Protein AF-A0A1W9MPS3-F1 (afdb_monomer)

Solvent-accessible surface area (backbone atoms only — not comparable to full-atom values): 4960 Å² total; per-residue (Å²): 127,69,76,38,47,47,72,59,44,68,76,39,42,74,56,52,62,65,44,28,68,78,63,78,52,59,41,38,37,34,50,98,92,47,73,48,77,50,65,34,70,70,60,52,49,51,53,52,50,52,53,51,52,52,52,51,52,53,49,52,55,49,53,55,49,52,55,52,50,53,53,50,50,51,50,50,52,53,53,51,49,37,70,74,67,74,110

Mean predicted aligned error: 11.02 Å

Sequence (87 aa):
MNPIGIRQAVQNLPQLIKYTPDNCEETIIVSDSGSVVMIDQHEWKKVRETLRLFVIKNLLTLYQKDIKIENTELCRILSALKRRFMI

Foldseek 3Di:
DDEDEPVVCVVCVVVCVVCQVVVQDWYWYADPVGIDIDHDPVSVVVVVVVVVVVVVVVVVVVVVVVVVVVVVVVVVVVVVVCVVVVD

Structure (mmCIF, N/CA/C/O backbone):
data_AF-A0A1W9MPS3-F1
#
_entry.id   AF-A0A1W9MPS3-F1
#
loop_
_atom_site.group_PDB
_atom_site.id
_atom_site.type_symbol
_atom_site.label_atom_id
_atom_site.label_alt_id
_atom_site.label_comp_id
_atom_site.label_asym_id
_atom_site.label_entity_id
_atom_site.label_seq_id
_atom_site.pdbx_PDB_ins_code
_atom_site.Cartn_x
_atom_site.Cartn_y
_atom_site.Cartn_z
_atom_site.occupancy
_atom_site.B_iso_or_equiv
_atom_site.auth_seq_id
_atom_site.auth_comp_id
_atom_site.auth_asym_id
_atom_site.auth_atom_id
_atom_site.pdbx_PDB_model_num
ATOM 1 N N . MET A 1 1 ? 3.843 -10.591 -4.564 1.00 61.88 1 MET A N 1
ATOM 2 C CA . MET A 1 1 ? 4.263 -9.260 -5.058 1.00 61.88 1 MET A CA 1
ATOM 3 C C . MET A 1 1 ? 5.606 -9.363 -5.780 1.00 61.88 1 MET A C 1
ATOM 5 O O . MET A 1 1 ? 6.628 -9.560 -5.134 1.00 61.88 1 MET A O 1
ATOM 9 N N . ASN A 1 2 ? 5.595 -9.281 -7.112 1.00 68.50 2 ASN A N 1
ATOM 10 C CA . ASN A 1 2 ? 6.792 -9.380 -7.955 1.00 68.50 2 ASN A CA 1
ATOM 11 C C . ASN A 1 2 ? 6.996 -8.048 -8.695 1.00 68.50 2 ASN A C 1
ATOM 13 O O . ASN A 1 2 ? 6.127 -7.681 -9.488 1.00 68.50 2 ASN A O 1
ATOM 17 N N . PRO A 1 3 ? 8.089 -7.304 -8.444 1.00 84.19 3 PRO A N 1
ATOM 18 C CA . PRO A 1 3 ? 8.342 -6.050 -9.139 1.00 84.19 3 PRO A CA 1
ATOM 19 C C . PRO A 1 3 ? 8.667 -6.304 -10.613 1.00 84.19 3 PRO A C 1
ATOM 21 O O . PRO A 1 3 ? 9.427 -7.214 -10.945 1.00 84.19 3 PRO A O 1
ATOM 24 N N . ILE A 1 4 ? 8.112 -5.475 -11.492 1.00 89.69 4 ILE A N 1
ATOM 25 C CA . ILE A 1 4 ? 8.383 -5.499 -12.930 1.00 89.69 4 ILE A CA 1
ATOM 26 C C . ILE A 1 4 ? 9.138 -4.239 -13.346 1.00 89.69 4 ILE A C 1
ATOM 28 O O . ILE A 1 4 ? 8.898 -3.148 -12.830 1.00 89.69 4 ILE A O 1
ATOM 32 N N . 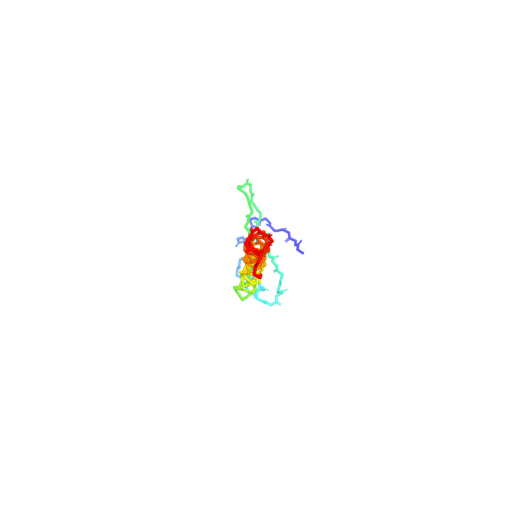GLY A 1 5 ? 10.055 -4.371 -14.302 1.00 92.06 5 GLY A N 1
ATOM 33 C CA . GLY A 1 5 ? 10.773 -3.218 -14.844 1.00 92.06 5 GLY A CA 1
ATOM 34 C C . GLY A 1 5 ? 9.882 -2.358 -15.745 1.00 92.06 5 GLY A C 1
ATOM 35 O O . GLY A 1 5 ? 9.018 -2.877 -16.452 1.00 92.06 5 GLY A O 1
ATOM 36 N N . ILE A 1 6 ? 10.139 -1.049 -15.800 1.00 90.88 6 ILE A N 1
ATOM 37 C CA . ILE A 1 6 ? 9.382 -0.083 -16.618 1.00 90.88 6 ILE A CA 1
ATOM 38 C C . ILE A 1 6 ? 9.258 -0.500 -18.093 1.00 90.88 6 ILE A C 1
ATOM 40 O O . ILE A 1 6 ? 8.197 -0.351 -18.690 1.00 90.88 6 ILE A O 1
ATOM 44 N N . ARG A 1 7 ? 10.304 -1.101 -18.681 1.00 91.44 7 ARG A N 1
ATOM 45 C CA . ARG A 1 7 ? 10.271 -1.586 -20.075 1.00 91.44 7 ARG A CA 1
ATOM 46 C C . ARG A 1 7 ? 9.256 -2.714 -20.264 1.00 91.44 7 ARG A C 1
ATOM 48 O O . ARG A 1 7 ? 8.491 -2.698 -21.224 1.00 91.44 7 ARG A O 1
ATOM 55 N N . GLN A 1 8 ? 9.222 -3.657 -19.325 1.00 90.31 8 GLN A N 1
ATOM 56 C CA . GLN A 1 8 ? 8.263 -4.758 -19.321 1.00 90.31 8 GLN A CA 1
ATOM 57 C C . GLN A 1 8 ? 6.845 -4.253 -19.029 1.00 90.31 8 GLN A C 1
ATOM 59 O O . GLN A 1 8 ? 5.886 -4.750 -19.617 1.00 90.31 8 GLN A O 1
ATOM 64 N N . ALA A 1 9 ? 6.711 -3.243 -18.165 1.00 88.94 9 ALA A N 1
ATOM 65 C CA . ALA A 1 9 ? 5.431 -2.617 -17.865 1.00 88.94 9 ALA A CA 1
ATOM 66 C C . ALA A 1 9 ? 4.837 -1.919 -19.094 1.00 88.94 9 ALA A C 1
ATOM 68 O O . ALA A 1 9 ? 3.672 -2.134 -19.400 1.00 88.94 9 ALA A O 1
ATOM 69 N N . VAL A 1 10 ? 5.637 -1.156 -19.847 1.00 91.25 10 VAL A N 1
ATOM 70 C CA . VAL A 1 10 ? 5.185 -0.481 -21.077 1.00 91.25 10 VAL A CA 1
ATOM 71 C C . VAL A 1 10 ? 4.718 -1.487 -22.131 1.00 91.25 10 VAL A C 1
ATOM 73 O O . VAL A 1 10 ? 3.682 -1.281 -22.757 1.00 91.25 10 VAL A O 1
ATOM 76 N N . GLN A 1 11 ? 5.441 -2.596 -22.301 1.00 94.31 11 GLN A N 1
ATOM 77 C CA . GLN A 1 11 ? 5.088 -3.636 -23.274 1.00 94.31 11 GLN A CA 1
ATOM 78 C C . GLN A 1 11 ? 3.789 -4.374 -22.925 1.00 94.31 11 GLN A C 1
ATOM 80 O O . GLN A 1 11 ? 3.063 -4.787 -23.824 1.00 94.31 11 GLN A O 1
ATOM 85 N N . ASN A 1 12 ? 3.484 -4.520 -21.633 1.00 90.50 12 ASN A N 1
ATOM 86 C CA . ASN A 1 12 ? 2.359 -5.327 -21.153 1.00 90.50 12 ASN A CA 1
ATOM 87 C C . ASN A 1 12 ? 1.255 -4.493 -20.485 1.00 90.50 12 ASN A C 1
ATOM 89 O O . ASN A 1 12 ? 0.351 -5.059 -19.873 1.00 90.50 12 ASN A O 1
ATOM 93 N N . LEU A 1 13 ? 1.292 -3.161 -20.601 1.00 88.50 13 LEU A N 1
ATOM 94 C CA . LEU A 1 13 ? 0.416 -2.255 -19.852 1.00 88.50 13 LEU A CA 1
ATOM 95 C C . LEU A 1 13 ? -1.082 -2.586 -19.989 1.00 88.50 13 LEU A C 1
ATOM 97 O O . LEU A 1 13 ? -1.758 -2.638 -18.962 1.00 88.50 13 LEU A O 1
ATOM 101 N N . PRO A 1 14 ? -1.625 -2.889 -21.189 1.00 90.12 14 PRO A N 1
ATOM 102 C CA . PRO A 1 14 ? -3.039 -3.242 -21.320 1.00 90.12 14 PRO A CA 1
ATOM 103 C C . PRO A 1 14 ? -3.417 -4.516 -20.554 1.00 90.12 14 PRO A C 1
ATOM 105 O O . PRO A 1 14 ? -4.494 -4.592 -19.967 1.00 90.12 14 PRO A O 1
ATOM 108 N N . GLN A 1 15 ? -2.528 -5.513 -20.535 1.00 88.75 15 GLN A N 1
ATOM 109 C CA . GLN A 1 15 ? -2.740 -6.753 -19.788 1.00 88.75 15 GLN A CA 1
ATOM 110 C C . GLN A 1 15 ? -2.644 -6.502 -18.286 1.00 88.75 15 GLN A C 1
ATOM 112 O O . GLN A 1 15 ? -3.497 -6.960 -17.535 1.00 88.75 15 GLN A O 1
ATOM 117 N N . LEU A 1 16 ? -1.651 -5.722 -17.857 1.00 87.06 16 LEU A N 1
ATOM 118 C CA . LEU A 1 16 ? -1.474 -5.340 -16.459 1.00 87.06 16 LEU A CA 1
ATOM 119 C C . LEU A 1 16 ? -2.716 -4.621 -15.919 1.00 87.06 16 LEU A C 1
ATOM 121 O O . LEU A 1 16 ? -3.223 -4.999 -14.866 1.00 87.06 16 LEU A O 1
ATOM 125 N N . ILE A 1 17 ? -3.268 -3.662 -16.667 1.00 87.00 17 ILE A N 1
ATOM 126 C CA . ILE A 1 17 ? -4.517 -2.977 -16.300 1.00 87.00 17 ILE A CA 1
ATOM 127 C C . ILE A 1 17 ? -5.677 -3.971 -16.204 1.00 87.00 17 ILE A C 1
ATOM 129 O O . ILE A 1 17 ? -6.446 -3.908 -15.252 1.00 87.00 17 ILE A O 1
ATOM 133 N N . LYS A 1 18 ? -5.797 -4.904 -17.156 1.00 87.19 18 LYS A N 1
ATOM 134 C CA . LYS A 1 18 ? -6.872 -5.904 -17.157 1.00 87.19 18 LYS A CA 1
ATOM 135 C C . LYS A 1 18 ? -6.808 -6.841 -15.947 1.00 87.19 18 LYS A C 1
ATOM 137 O O . LYS A 1 18 ? -7.850 -7.169 -15.401 1.00 87.19 18 LYS A O 1
ATOM 142 N N . TYR A 1 19 ? -5.613 -7.266 -15.539 1.00 83.12 19 TYR A N 1
ATOM 143 C CA . TYR A 1 19 ? -5.436 -8.227 -14.445 1.00 83.12 19 TYR A CA 1
ATOM 144 C C . TYR A 1 19 ? -5.419 -7.593 -13.051 1.00 83.12 19 TYR A C 1
ATOM 146 O O . TYR A 1 19 ? -5.612 -8.298 -12.065 1.00 83.12 19 TYR A O 1
ATOM 154 N N . THR A 1 20 ? -5.185 -6.282 -12.947 1.00 82.12 20 THR A N 1
ATOM 155 C CA . THR A 1 20 ? -5.084 -5.589 -11.650 1.00 82.12 20 THR A CA 1
ATOM 156 C C . THR A 1 20 ? -6.362 -5.694 -10.801 1.00 82.12 20 THR A C 1
ATOM 158 O O . THR A 1 20 ? -6.235 -5.978 -9.611 1.00 82.12 20 THR A O 1
ATOM 161 N N . PRO A 1 21 ? -7.580 -5.534 -11.359 1.00 77.69 21 PRO A N 1
ATOM 162 C CA . PRO A 1 21 ? -8.816 -5.732 -10.601 1.00 77.69 21 PRO A CA 1
ATOM 163 C C . PRO A 1 21 ? -9.038 -7.185 -10.163 1.00 77.69 21 PRO A C 1
ATOM 165 O O . PRO A 1 21 ? -9.558 -7.419 -9.077 1.00 77.69 21 PRO A O 1
ATOM 168 N N . ASP A 1 22 ? -8.637 -8.153 -10.994 1.00 75.12 22 ASP A N 1
ATOM 169 C CA . ASP A 1 22 ? -8.933 -9.576 -10.780 1.00 75.12 22 ASP A CA 1
ATOM 170 C C . ASP A 1 22 ? -7.976 -10.242 -9.784 1.00 75.12 22 ASP A C 1
ATOM 172 O O . ASP A 1 22 ? -8.366 -11.151 -9.052 1.00 75.12 22 ASP A O 1
ATOM 176 N N . ASN A 1 23 ? -6.717 -9.801 -9.746 1.00 67.88 23 ASN A N 1
ATOM 177 C CA . ASN A 1 23 ? -5.699 -10.438 -8.914 1.00 67.88 23 ASN A CA 1
ATOM 178 C C . ASN A 1 23 ? -5.673 -9.923 -7.472 1.00 67.88 23 ASN A C 1
ATOM 180 O O . ASN A 1 23 ? -4.999 -10.539 -6.651 1.00 67.88 23 ASN A O 1
ATOM 184 N N . CYS A 1 24 ? -6.344 -8.806 -7.156 1.00 58.94 24 CYS A N 1
ATOM 185 C CA . CYS A 1 24 ? -6.290 -8.133 -5.844 1.00 58.94 24 CYS A CA 1
ATOM 186 C C . CYS A 1 24 ? -4.859 -7.873 -5.309 1.00 58.94 24 CYS A C 1
ATOM 188 O O . CYS A 1 24 ? -4.689 -7.497 -4.150 1.00 58.94 24 CYS A O 1
ATOM 190 N N . GLU A 1 25 ? -3.828 -8.074 -6.135 1.00 65.94 25 GLU A N 1
ATOM 191 C CA . GLU A 1 25 ? -2.419 -7.914 -5.806 1.00 65.94 25 GLU A CA 1
ATOM 192 C C . GLU A 1 25 ? -1.884 -6.635 -6.450 1.00 65.94 25 GLU A C 1
ATOM 194 O O . GLU A 1 25 ? -2.102 -6.348 -7.628 1.00 65.94 25 GLU A O 1
ATOM 199 N N . GLU A 1 26 ? -1.136 -5.875 -5.660 1.00 77.44 26 GLU A N 1
ATOM 200 C CA . GLU A 1 26 ? -0.419 -4.690 -6.110 1.00 77.44 26 GLU A CA 1
ATOM 201 C C . GLU A 1 26 ? 0.718 -5.067 -7.075 1.00 77.44 26 GLU A C 1
ATOM 203 O O . GLU A 1 26 ? 1.518 -5.970 -6.809 1.00 77.44 26 GLU A O 1
ATOM 208 N N . THR A 1 27 ? 0.839 -4.333 -8.183 1.00 85.12 27 THR A N 1
ATOM 209 C CA . THR A 1 27 ? 1.968 -4.467 -9.116 1.00 85.12 27 THR A CA 1
ATOM 210 C C . THR A 1 27 ? 2.938 -3.310 -8.920 1.00 85.12 27 THR A C 1
ATOM 212 O O . THR A 1 27 ? 2.578 -2.153 -9.131 1.00 85.12 27 THR A O 1
ATOM 215 N N . ILE A 1 28 ? 4.189 -3.606 -8.556 1.00 86.62 28 ILE A N 1
ATOM 216 C CA . ILE A 1 28 ? 5.244 -2.589 -8.467 1.00 86.62 28 ILE A CA 1
ATOM 217 C C . ILE A 1 28 ? 5.931 -2.463 -9.824 1.00 86.62 28 ILE A C 1
ATOM 219 O O . ILE A 1 28 ? 6.513 -3.427 -10.319 1.00 86.62 28 ILE A O 1
ATOM 223 N N . ILE A 1 29 ? 5.914 -1.265 -10.395 1.00 89.25 29 ILE A N 1
ATOM 224 C CA . ILE A 1 29 ? 6.674 -0.898 -11.587 1.00 89.25 29 ILE A CA 1
ATOM 225 C C . ILE A 1 29 ? 7.919 -0.138 -11.137 1.00 89.25 29 ILE A C 1
ATOM 227 O O . ILE A 1 29 ? 7.811 0.927 -10.531 1.00 89.25 29 ILE A O 1
ATOM 231 N N . VAL A 1 30 ? 9.097 -0.674 -11.442 1.00 90.75 30 VAL A N 1
ATOM 232 C CA . VAL A 1 30 ? 10.392 -0.129 -11.016 1.00 90.75 30 VAL A CA 1
ATOM 233 C C . VAL A 1 30 ? 11.147 0.453 -12.210 1.00 90.75 30 VAL A C 1
ATOM 235 O O . VAL A 1 30 ? 11.167 -0.113 -13.306 1.00 90.75 30 VAL A O 1
ATOM 238 N N . SER A 1 31 ? 11.793 1.591 -11.987 1.00 91.38 31 SER A N 1
ATOM 239 C CA . SER A 1 31 ? 12.693 2.263 -12.921 1.00 91.38 31 SER A CA 1
ATOM 240 C C . SER A 1 31 ? 13.889 2.850 -12.172 1.00 91.38 31 SER A C 1
ATOM 242 O O . SER A 1 31 ? 13.875 2.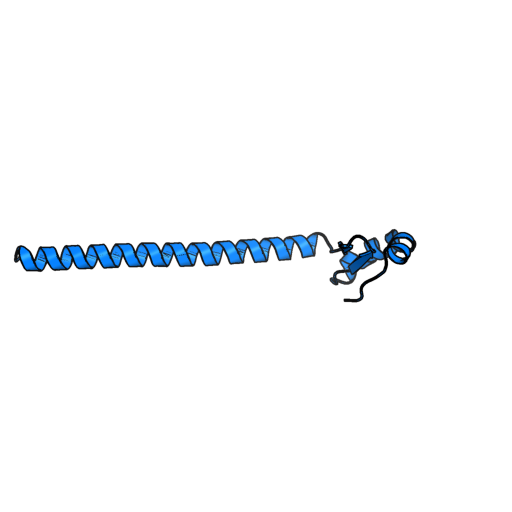940 -10.944 1.00 91.38 31 SER A O 1
ATOM 244 N N . ASP A 1 32 ? 14.890 3.318 -12.911 1.00 89.75 32 ASP A N 1
ATOM 245 C CA . ASP A 1 32 ? 16.079 3.949 -12.326 1.00 89.75 32 ASP A CA 1
ATOM 246 C C . ASP A 1 32 ? 15.751 5.253 -11.571 1.00 89.75 32 ASP A C 1
ATOM 248 O O . ASP A 1 32 ? 16.506 5.671 -10.698 1.00 89.75 32 ASP A O 1
ATOM 252 N N . SER A 1 33 ? 14.613 5.893 -11.873 1.00 90.44 33 SER A N 1
ATOM 253 C CA . SER A 1 33 ? 14.148 7.114 -11.199 1.00 90.44 33 SER A CA 1
ATOM 254 C C . 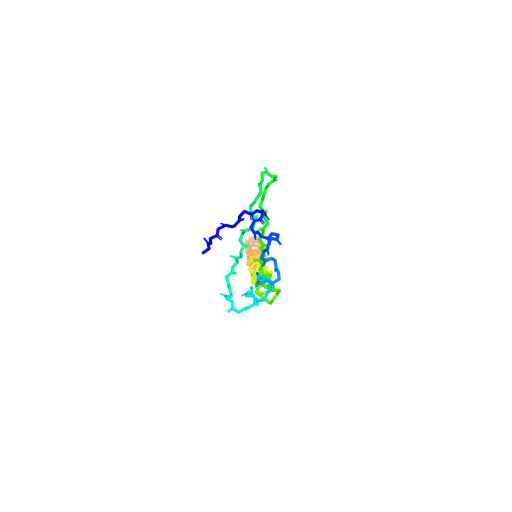SER A 1 33 ? 13.251 6.853 -9.986 1.00 90.44 33 SER A C 1
ATOM 256 O O . SER A 1 33 ? 12.879 7.796 -9.288 1.00 90.44 33 SER A O 1
ATOM 258 N N . GLY A 1 34 ? 12.893 5.595 -9.722 1.00 90.56 34 GLY A N 1
ATOM 259 C CA . GLY A 1 34 ? 12.021 5.221 -8.616 1.00 90.56 34 GLY A CA 1
ATOM 260 C C . GLY A 1 34 ? 10.995 4.161 -8.991 1.00 90.56 34 GLY A C 1
ATOM 261 O O . GLY A 1 34 ? 11.075 3.514 -10.037 1.00 90.56 34 GLY A O 1
ATOM 262 N N . SER A 1 35 ? 10.022 3.971 -8.102 1.00 91.19 35 SER A N 1
ATOM 263 C CA . SER A 1 35 ? 9.002 2.929 -8.224 1.00 91.19 35 SER A CA 1
ATOM 264 C C . SER A 1 35 ? 7.597 3.504 -8.108 1.00 91.19 35 SER A C 1
ATOM 266 O O . SER A 1 35 ? 7.359 4.435 -7.341 1.00 91.19 35 SER A O 1
ATOM 268 N N . VAL A 1 36 ? 6.663 2.916 -8.847 1.00 90.25 36 VAL A N 1
ATOM 269 C CA . VAL A 1 36 ? 5.234 3.231 -8.799 1.00 90.25 36 VAL A CA 1
ATOM 270 C C . VAL A 1 36 ? 4.470 1.952 -8.499 1.00 90.25 36 VAL A C 1
ATOM 272 O O . VAL A 1 36 ? 4.796 0.893 -9.030 1.00 90.25 36 VAL A O 1
ATOM 275 N N . VAL A 1 37 ? 3.446 2.048 -7.657 1.00 88.62 37 VAL A N 1
ATOM 276 C CA . VAL A 1 37 ? 2.550 0.930 -7.360 1.00 88.62 37 VAL A CA 1
ATOM 277 C C . VAL A 1 37 ? 1.260 1.121 -8.138 1.00 88.62 37 VAL A C 1
ATOM 279 O O . VAL A 1 37 ? 0.599 2.152 -8.023 1.00 88.62 37 VAL A O 1
ATOM 282 N N . MET A 1 38 ? 0.914 0.123 -8.939 1.00 88.06 38 MET A N 1
ATOM 283 C CA . MET A 1 38 ? -0.384 0.018 -9.580 1.00 88.06 38 MET A CA 1
ATOM 284 C C . MET A 1 38 ? -1.278 -0.873 -8.720 1.00 88.06 38 MET A C 1
ATOM 286 O O . MET A 1 38 ? -0.919 -2.005 -8.394 1.00 88.06 38 MET A O 1
ATOM 290 N N . ILE A 1 39 ? -2.431 -0.334 -8.345 1.00 87.75 39 ILE A N 1
ATOM 291 C CA . ILE A 1 39 ? -3.424 -0.969 -7.483 1.00 87.75 39 ILE A CA 1
ATOM 292 C C . ILE A 1 39 ? -4.810 -0.689 -8.057 1.00 87.75 39 ILE A C 1
ATOM 294 O O . ILE A 1 39 ? -5.040 0.372 -8.648 1.00 87.75 39 ILE A O 1
ATOM 298 N N . ASP A 1 40 ? -5.733 -1.626 -7.872 1.00 89.00 40 ASP A N 1
ATOM 299 C CA . ASP A 1 40 ? -7.128 -1.396 -8.211 1.00 89.00 40 ASP A CA 1
ATOM 300 C C . ASP A 1 40 ? -7.728 -0.244 -7.380 1.00 89.00 40 ASP A C 1
ATOM 302 O O . ASP A 1 40 ? -7.420 -0.040 -6.200 1.00 89.00 40 ASP A O 1
ATOM 306 N N . GLN A 1 41 ? -8.613 0.534 -8.006 1.00 88.69 41 GLN A N 1
ATOM 307 C CA . GLN A 1 41 ? -9.203 1.712 -7.378 1.00 88.69 41 GLN A CA 1
ATOM 308 C C . GLN A 1 41 ? -10.086 1.352 -6.173 1.00 88.69 41 GLN A C 1
ATOM 310 O O . GLN A 1 41 ? -10.140 2.118 -5.200 1.00 88.69 41 GLN A O 1
ATOM 315 N N . HIS A 1 42 ? -10.798 0.222 -6.223 1.00 88.94 42 HIS A N 1
ATOM 316 C CA . HIS A 1 42 ? -11.635 -0.237 -5.122 1.00 88.94 42 HIS A CA 1
ATOM 317 C C . HIS A 1 42 ? -10.780 -0.630 -3.916 1.00 88.94 42 HIS A C 1
ATOM 319 O O . HIS A 1 42 ? -11.070 -0.181 -2.802 1.00 88.94 42 HIS A O 1
ATOM 325 N N . GLU A 1 43 ? -9.691 -1.363 -4.141 1.00 87.50 43 GLU A N 1
ATOM 326 C CA . GLU A 1 43 ? -8.738 -1.724 -3.086 1.00 87.50 43 GLU A CA 1
ATOM 327 C C . GLU A 1 43 ? -8.062 -0.485 -2.484 1.00 87.50 43 GLU A C 1
ATOM 329 O O . GLU A 1 43 ? -8.052 -0.308 -1.262 1.00 87.50 43 GLU A O 1
ATOM 334 N N . TRP A 1 44 ? -7.639 0.477 -3.312 1.00 90.25 44 TRP A N 1
ATOM 335 C CA . TRP A 1 44 ? -7.108 1.751 -2.815 1.00 90.25 44 TRP A CA 1
ATOM 336 C C . TRP A 1 44 ? -8.114 2.520 -1.949 1.00 90.25 44 TRP A C 1
ATOM 338 O O . TRP A 1 44 ? -7.759 3.145 -0.942 1.00 90.25 44 TRP A O 1
ATOM 348 N N . LYS A 1 45 ? -9.402 2.479 -2.307 1.00 92.25 45 LYS A N 1
ATOM 349 C CA . LYS A 1 45 ? -10.461 3.097 -1.501 1.00 92.25 45 LYS A CA 1
ATOM 350 C C . LYS A 1 45 ? -10.585 2.424 -0.130 1.00 92.25 45 LYS A C 1
ATOM 352 O O . LYS A 1 45 ? -10.734 3.144 0.856 1.00 92.25 45 LYS A O 1
ATOM 357 N N . LYS A 1 46 ? -10.482 1.094 -0.049 1.00 90.50 46 LYS A N 1
ATOM 358 C CA . LYS A 1 46 ? -10.504 0.357 1.228 1.00 90.50 46 LYS A CA 1
ATOM 359 C C . LYS A 1 46 ? -9.318 0.723 2.115 1.00 90.50 46 LYS A C 1
ATOM 361 O O . LYS A 1 46 ? -9.513 0.985 3.302 1.00 90.50 46 LYS A O 1
ATOM 366 N N . VAL A 1 47 ? -8.114 0.803 1.544 1.00 89.69 47 VAL A N 1
ATOM 367 C CA . VAL A 1 47 ? -6.904 1.215 2.276 1.00 89.69 47 VAL A CA 1
ATOM 368 C C . VAL A 1 47 ? -7.081 2.621 2.846 1.00 89.69 47 VAL A C 1
ATOM 370 O O . VAL A 1 47 ? -6.906 2.830 4.048 1.00 89.69 47 VAL A O 1
ATOM 373 N N . ARG A 1 48 ? -7.511 3.582 2.015 1.00 93.94 48 ARG A N 1
ATOM 374 C CA . ARG A 1 48 ? -7.756 4.960 2.467 1.00 93.94 48 ARG A CA 1
ATOM 375 C C . ARG A 1 48 ? -8.803 5.041 3.571 1.00 93.94 48 ARG A C 1
ATOM 377 O O . ARG A 1 48 ? -8.595 5.767 4.540 1.00 93.94 48 ARG A O 1
ATOM 384 N N . GLU A 1 49 ? -9.901 4.301 3.449 1.00 93.06 49 GLU A N 1
ATOM 385 C CA . GLU A 1 49 ? -10.951 4.316 4.468 1.00 93.06 49 GLU A CA 1
ATOM 386 C C . GLU A 1 49 ? -10.477 3.679 5.780 1.00 93.06 49 GLU A C 1
ATOM 388 O O . GLU A 1 49 ? -10.720 4.218 6.856 1.00 93.06 49 GLU A O 1
ATOM 393 N N . THR A 1 50 ? -9.709 2.593 5.703 1.00 93.19 50 THR A N 1
ATOM 394 C CA . THR A 1 50 ? -9.118 1.943 6.881 1.00 93.19 50 THR A CA 1
ATOM 395 C C . THR A 1 50 ? -8.180 2.893 7.625 1.00 93.19 50 THR A C 1
ATOM 397 O O . THR A 1 50 ? -8.284 3.042 8.844 1.00 93.19 50 THR A O 1
ATOM 400 N N . LEU A 1 51 ? -7.306 3.599 6.900 1.00 91.94 51 LEU A N 1
ATOM 401 C CA . LEU A 1 51 ? -6.415 4.605 7.484 1.00 91.94 51 LEU A CA 1
ATOM 402 C C . LEU A 1 51 ? -7.197 5.770 8.097 1.00 91.94 51 LEU A C 1
ATOM 404 O O . LEU A 1 51 ? -6.884 6.210 9.205 1.00 91.94 51 LEU A O 1
ATOM 408 N N . ARG A 1 52 ? -8.246 6.243 7.416 1.00 91.75 52 ARG A N 1
ATOM 409 C CA . ARG A 1 52 ? -9.126 7.296 7.930 1.00 91.75 52 ARG A CA 1
ATOM 410 C C . ARG A 1 52 ? -9.769 6.881 9.254 1.00 91.75 52 ARG A C 1
ATOM 412 O O . ARG A 1 52 ? -9.708 7.639 10.221 1.00 91.75 52 ARG A O 1
ATOM 419 N N . LEU A 1 53 ? -10.350 5.684 9.316 1.00 92.50 53 LEU A N 1
ATOM 420 C CA . LEU A 1 53 ? -10.970 5.153 10.532 1.00 92.50 53 LEU A CA 1
ATOM 421 C C . LEU A 1 53 ? -9.949 4.964 11.658 1.00 92.50 53 LEU A C 1
ATOM 423 O O . LEU A 1 53 ? -10.248 5.270 12.812 1.00 92.50 53 LEU A O 1
ATOM 427 N N . PHE A 1 54 ? -8.733 4.519 11.335 1.00 91.00 54 PHE A N 1
ATOM 428 C CA . PHE A 1 54 ? -7.650 4.383 12.306 1.00 91.00 54 PHE A CA 1
ATOM 429 C C . PHE A 1 54 ? -7.256 5.731 12.925 1.00 91.00 54 PHE A C 1
ATOM 431 O O . PHE A 1 54 ? -7.178 5.849 14.150 1.00 91.00 54 PHE A O 1
ATOM 438 N N . VAL A 1 55 ? -7.070 6.768 12.102 1.00 89.56 55 VAL A N 1
ATOM 439 C CA . VAL A 1 55 ? -6.772 8.126 12.582 1.00 89.56 55 VAL A CA 1
ATOM 440 C C . VAL A 1 55 ? -7.912 8.657 13.448 1.00 89.56 55 VAL A C 1
ATOM 442 O O . VAL A 1 55 ? -7.659 9.130 14.554 1.00 89.56 55 VAL A O 1
ATOM 445 N N . ILE A 1 56 ? -9.164 8.525 12.997 1.00 88.50 56 ILE A N 1
ATOM 446 C CA . ILE A 1 56 ? -10.339 8.963 13.765 1.00 88.50 56 ILE A CA 1
ATOM 447 C C . ILE A 1 56 ? -10.395 8.259 15.123 1.00 88.50 56 ILE A C 1
ATOM 449 O O . ILE A 1 56 ? -10.586 8.918 16.143 1.00 88.50 56 ILE A O 1
ATOM 453 N N . LYS A 1 57 ? -10.184 6.939 15.166 1.00 89.69 57 LYS A N 1
ATOM 454 C CA . LYS A 1 57 ? -10.160 6.176 16.419 1.00 89.69 57 LYS A CA 1
ATOM 455 C C . LYS A 1 57 ? -9.100 6.715 17.378 1.00 89.69 57 LYS A C 1
ATOM 457 O O . LYS A 1 57 ? -9.404 6.942 18.546 1.00 89.69 57 LYS A O 1
ATOM 462 N N . ASN A 1 58 ? -7.883 6.954 16.894 1.00 86.56 58 ASN A N 1
ATOM 463 C CA . ASN A 1 58 ? -6.802 7.472 17.732 1.00 86.56 58 ASN A CA 1
ATOM 464 C C . ASN A 1 58 ? -7.107 8.882 18.253 1.00 86.56 58 ASN A C 1
ATOM 466 O O . ASN A 1 58 ? -6.926 9.145 19.442 1.00 86.56 58 ASN A O 1
ATOM 470 N N . LEU A 1 59 ? -7.648 9.760 17.406 1.00 83.88 59 LEU A N 1
ATOM 471 C CA . LEU A 1 59 ? -8.086 11.093 17.820 1.00 83.88 59 LEU A CA 1
ATOM 472 C C . LEU A 1 59 ? -9.167 11.015 18.902 1.00 83.88 59 LEU A C 1
ATOM 474 O O . LEU A 1 59 ? -9.026 11.641 19.947 1.00 83.88 59 LEU A O 1
ATOM 478 N N . LEU A 1 60 ? -10.200 10.189 18.713 1.00 83.31 60 LEU A N 1
ATOM 479 C CA . LEU A 1 60 ? -11.252 9.997 19.717 1.00 83.31 60 LEU A CA 1
ATOM 480 C C . LEU A 1 60 ? -10.689 9.499 21.053 1.00 83.31 60 LEU A C 1
ATOM 482 O O . LEU A 1 60 ? -11.106 9.974 22.107 1.00 83.31 60 LEU A O 1
ATOM 486 N N . THR A 1 61 ? -9.717 8.583 21.031 1.00 86.19 61 THR A N 1
ATOM 487 C CA . THR A 1 61 ? -9.076 8.119 22.271 1.00 86.19 61 THR A CA 1
ATOM 488 C C . THR A 1 61 ? -8.242 9.194 22.964 1.00 86.19 61 THR A C 1
ATOM 490 O O . THR A 1 61 ? -8.157 9.180 24.191 1.00 86.19 61 THR A O 1
AT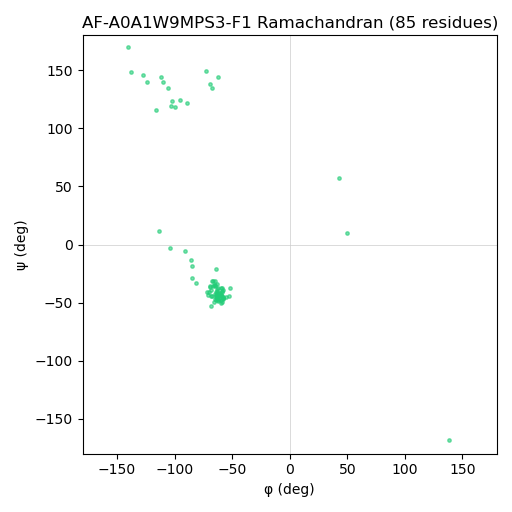OM 493 N N . LEU A 1 62 ? -7.642 10.123 22.212 1.00 81.25 62 LEU A N 1
ATOM 494 C CA . LEU A 1 62 ? -6.930 11.273 22.774 1.00 81.25 62 LEU A CA 1
ATOM 495 C C . LEU A 1 62 ? -7.918 12.230 23.447 1.00 81.25 62 LEU A C 1
ATOM 497 O O . LEU A 1 62 ? -7.806 12.462 24.647 1.00 81.25 62 LEU A O 1
ATOM 501 N N . TYR A 1 63 ? -8.968 12.650 22.736 1.00 76.19 63 TYR A N 1
ATOM 502 C CA . TYR A 1 63 ? -9.990 13.544 23.291 1.00 76.19 63 TYR A CA 1
ATOM 503 C C . TYR A 1 63 ? -10.675 12.974 24.541 1.00 76.19 63 TYR A C 1
ATOM 505 O O . TYR A 1 63 ? -10.925 13.696 25.503 1.00 76.19 63 TYR A O 1
ATOM 513 N N . GLN A 1 64 ? -10.953 11.667 24.575 1.00 77.75 64 GLN A N 1
ATOM 514 C CA . GLN A 1 64 ? -11.519 11.026 25.767 1.00 77.75 64 GLN A CA 1
ATOM 515 C C . GLN A 1 64 ? -10.561 11.043 26.964 1.00 77.75 64 GLN A C 1
ATOM 517 O O . GLN A 1 64 ? -11.014 11.152 28.106 1.00 77.75 64 GLN A O 1
ATOM 522 N N . LYS A 1 65 ? -9.248 10.926 26.732 1.00 79.06 65 LYS A N 1
ATOM 523 C CA . LYS A 1 65 ? -8.248 11.043 27.800 1.00 79.06 65 LYS A CA 1
ATOM 524 C C . LYS A 1 65 ? -8.187 12.468 28.332 1.00 79.06 65 LYS A C 1
ATOM 526 O O . LYS A 1 65 ? -8.210 12.627 29.548 1.00 79.06 65 LYS A O 1
ATOM 531 N N . ASP A 1 66 ? -8.196 13.464 27.455 1.00 75.25 66 ASP A N 1
ATOM 532 C CA . ASP A 1 66 ? -8.126 14.875 27.847 1.00 75.25 66 ASP A CA 1
ATOM 533 C C . ASP A 1 66 ? -9.349 15.283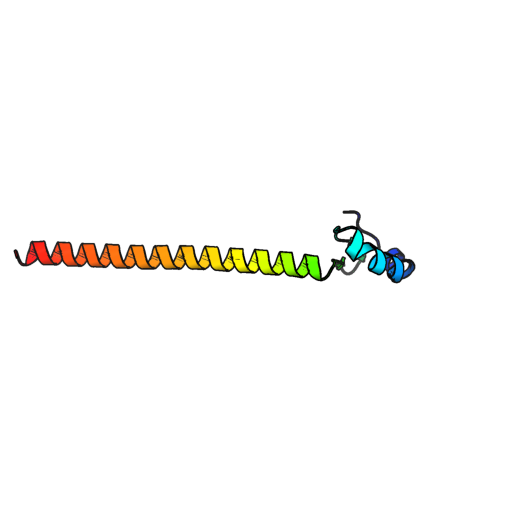 28.682 1.00 75.25 66 ASP A C 1
ATOM 535 O O . ASP A 1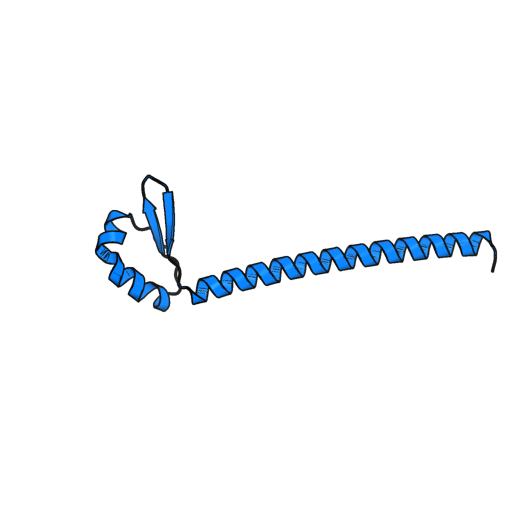 66 ? -9.198 15.788 29.794 1.00 75.25 66 ASP A O 1
ATOM 539 N N . ILE A 1 67 ? -10.559 14.909 28.247 1.00 74.38 67 ILE A N 1
ATOM 540 C CA . ILE A 1 67 ? -11.799 15.131 29.016 1.00 74.38 67 ILE A CA 1
ATOM 541 C C . ILE A 1 67 ? -11.748 14.429 30.384 1.00 74.38 67 ILE A C 1
ATOM 543 O O . ILE A 1 67 ? -12.250 14.944 31.388 1.00 74.38 67 ILE A O 1
ATOM 547 N N . LYS A 1 68 ? -11.160 13.228 30.461 1.00 75.44 68 LYS A N 1
ATOM 548 C CA . LYS A 1 68 ? -11.020 12.501 31.730 1.00 75.44 68 LYS A CA 1
ATOM 549 C C . LYS A 1 68 ? -10.014 13.180 32.664 1.00 75.44 68 LYS A C 1
ATOM 551 O O . LYS A 1 68 ? -10.236 13.190 33.877 1.00 75.44 68 LYS A O 1
ATOM 556 N N . ILE A 1 69 ? -8.935 13.742 32.122 1.00 73.56 69 ILE A N 1
ATOM 557 C CA . ILE A 1 69 ? -7.935 14.501 32.880 1.00 73.56 69 ILE A CA 1
ATOM 558 C C . ILE A 1 69 ? -8.569 15.778 33.442 1.00 73.56 69 ILE A C 1
ATOM 560 O O . ILE A 1 69 ? -8.513 15.976 34.656 1.00 73.56 69 ILE A O 1
ATOM 564 N N . GLU A 1 70 ? -9.266 16.565 32.618 1.00 75.88 70 GLU A N 1
ATOM 565 C CA . GLU A 1 70 ? -9.961 17.785 33.058 1.00 75.88 70 GLU A CA 1
ATOM 566 C C . GLU A 1 70 ? -10.996 17.499 34.152 1.00 75.88 70 GLU A C 1
ATOM 568 O O . GLU A 1 70 ? -11.010 18.160 35.191 1.00 75.88 70 GLU A O 1
ATOM 573 N N . ASN A 1 71 ? -11.815 16.454 33.993 1.00 74.25 71 ASN A N 1
ATOM 574 C CA . ASN A 1 71 ? -12.770 16.065 35.034 1.00 74.25 71 ASN A CA 1
ATOM 575 C C . ASN A 1 71 ? -12.080 15.633 36.337 1.00 74.25 71 ASN A C 1
ATOM 577 O O . ASN A 1 71 ? -12.596 15.891 37.425 1.00 74.25 71 ASN A O 1
ATOM 581 N N . THR A 1 72 ? -10.906 15.001 36.256 1.00 84.69 72 THR A N 1
ATOM 582 C CA . THR A 1 72 ? -10.144 14.587 37.443 1.00 84.69 72 THR A CA 1
ATOM 583 C C . THR A 1 72 ? -9.558 15.797 38.175 1.00 84.69 72 THR A C 1
ATOM 585 O O . THR A 1 72 ? -9.601 15.849 39.408 1.00 84.69 72 THR A O 1
ATOM 588 N N . GLU A 1 73 ? -9.050 16.787 37.439 1.00 84.50 73 GLU A N 1
ATOM 589 C CA . GLU A 1 73 ? -8.566 18.056 37.993 1.00 84.50 73 GLU A CA 1
ATOM 590 C C . GLU A 1 73 ? -9.698 18.851 38.651 1.00 84.50 73 GLU A C 1
ATOM 592 O O . GLU A 1 73 ? -9.577 19.244 39.813 1.00 84.50 73 GLU A O 1
ATOM 597 N N . LEU A 1 74 ? -10.840 18.996 37.971 1.00 78.88 74 LEU A N 1
ATOM 598 C CA . LEU A 1 74 ? -12.026 19.652 38.525 1.00 78.88 74 LEU A CA 1
ATOM 599 C C . LEU A 1 74 ? -12.509 18.955 39.803 1.00 78.88 74 LEU A C 1
ATOM 601 O O . LEU A 1 74 ? -12.756 19.618 40.812 1.00 78.88 74 LEU A O 1
ATOM 605 N N . CYS A 1 75 ? -12.566 17.618 39.817 1.00 78.38 75 CYS A N 1
ATOM 606 C CA . CYS A 1 75 ? -12.899 16.852 41.021 1.00 78.38 75 CYS A CA 1
ATOM 607 C C . CYS A 1 75 ? -11.901 17.104 42.159 1.00 78.38 75 CYS A C 1
ATOM 609 O O . CYS A 1 75 ? -12.312 17.259 43.312 1.00 78.38 75 CYS A O 1
ATOM 611 N N . ARG A 1 76 ? -10.595 17.176 41.868 1.00 85.19 76 ARG A N 1
ATOM 612 C CA . ARG A 1 76 ? -9.558 17.484 42.868 1.00 85.19 76 ARG A CA 1
ATOM 613 C C . ARG A 1 76 ? -9.720 18.884 43.449 1.00 85.19 76 ARG A C 1
ATOM 615 O O . ARG A 1 76 ? -9.672 19.025 44.672 1.00 85.19 76 ARG A O 1
ATOM 622 N N . ILE A 1 77 ? -9.952 19.884 42.601 1.00 84.94 77 ILE A N 1
ATOM 623 C CA . ILE A 1 77 ? -10.170 21.277 43.011 1.00 84.94 77 ILE A CA 1
ATOM 624 C C . ILE A 1 77 ? -11.423 21.374 43.885 1.00 84.94 77 ILE A C 1
ATOM 626 O O . ILE A 1 77 ? -11.356 21.899 44.996 1.00 84.94 77 ILE A O 1
ATOM 630 N N . LEU A 1 78 ? -12.540 20.781 43.456 1.00 81.12 78 LEU A N 1
ATOM 631 C CA . LEU A 1 78 ? -13.782 20.736 44.235 1.00 81.12 78 LEU A CA 1
ATOM 632 C C . LEU A 1 78 ? -13.589 20.041 45.592 1.00 81.12 78 LEU A C 1
ATOM 634 O O . LEU A 1 78 ? -14.069 20.528 46.614 1.00 81.12 78 LEU A O 1
ATOM 638 N N . SER A 1 79 ? -12.833 18.941 45.633 1.00 85.81 79 SER A N 1
ATOM 639 C CA . SER A 1 79 ? -12.507 18.223 46.876 1.00 85.81 79 SER A CA 1
ATOM 640 C C . SER A 1 79 ? -11.623 19.044 47.823 1.00 85.81 79 SER A C 1
ATOM 642 O O . SER A 1 79 ? -11.726 18.923 49.045 1.00 85.81 79 SER A O 1
ATOM 644 N N . ALA A 1 80 ? -10.709 19.848 47.277 1.00 85.00 80 ALA A N 1
ATOM 645 C CA . ALA A 1 80 ? -9.853 20.739 48.054 1.00 85.00 80 ALA A CA 1
ATOM 646 C C . ALA A 1 80 ? -10.648 21.924 48.621 1.00 85.00 80 ALA A C 1
ATOM 648 O O . ALA A 1 80 ? -10.478 22.267 49.790 1.00 85.00 80 ALA A O 1
ATOM 649 N N . LEU A 1 81 ? -11.561 22.493 47.828 1.00 84.56 81 LEU A N 1
ATOM 650 C CA . LEU A 1 81 ? -12.456 23.564 48.262 1.00 84.56 81 LEU A CA 1
ATOM 651 C C . LEU A 1 81 ? -13.417 23.082 49.357 1.00 84.56 81 LEU A C 1
ATOM 653 O O . LEU A 1 81 ? -13.492 23.723 50.401 1.00 84.56 81 LEU A O 1
ATOM 657 N N . LYS A 1 82 ? -14.059 21.915 49.198 1.00 82.56 82 LYS A N 1
ATOM 658 C CA . LYS A 1 82 ? -14.918 21.326 50.247 1.00 82.56 82 LYS A CA 1
ATOM 659 C C . LYS A 1 82 ? -14.188 21.156 51.582 1.00 82.56 82 LYS A C 1
ATOM 661 O O . LYS A 1 82 ? -14.698 21.557 52.621 1.00 82.56 82 LYS A O 1
ATOM 666 N N . ARG A 1 83 ? -12.953 20.639 51.561 1.00 82.31 83 ARG A N 1
ATOM 667 C CA . ARG A 1 83 ? -12.135 20.485 52.780 1.00 82.31 83 ARG A CA 1
ATOM 668 C C . ARG A 1 83 ? -11.751 21.811 53.433 1.00 82.31 83 ARG A C 1
ATOM 670 O O . ARG A 1 83 ? -11.584 21.850 54.645 1.00 82.31 83 ARG A O 1
ATOM 677 N N . ARG A 1 84 ? -11.586 22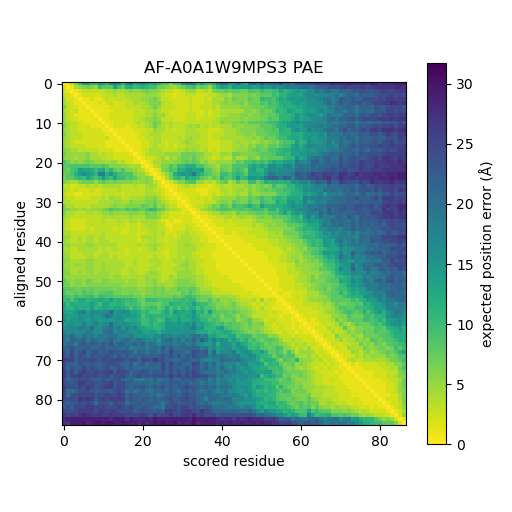.874 52.645 1.00 82.94 84 ARG A N 1
ATOM 678 C CA . ARG A 1 84 ? -11.153 24.189 53.135 1.00 82.94 84 ARG A CA 1
ATOM 679 C C . ARG A 1 84 ? -12.303 25.045 53.663 1.00 82.94 84 ARG A C 1
ATOM 681 O O . ARG A 1 84 ? -12.067 25.861 54.545 1.00 82.94 84 ARG A O 1
ATOM 688 N N . PHE A 1 85 ? -13.513 24.858 53.141 1.00 78.38 85 PHE A N 1
ATOM 689 C CA . PHE A 1 85 ? -14.694 25.639 53.526 1.00 78.38 85 PHE A CA 1
ATOM 690 C C . PHE A 1 85 ? -15.679 24.891 54.440 1.00 78.38 85 PHE A C 1
ATOM 692 O O . PHE A 1 85 ? -16.638 25.505 54.885 1.00 78.38 85 PHE A O 1
ATOM 699 N N . MET A 1 86 ? -15.420 23.613 54.752 1.00 58.91 86 MET A N 1
ATOM 700 C CA . MET A 1 86 ? -16.178 22.774 55.695 1.00 58.91 86 MET A CA 1
ATOM 701 C C . MET A 1 86 ? -17.708 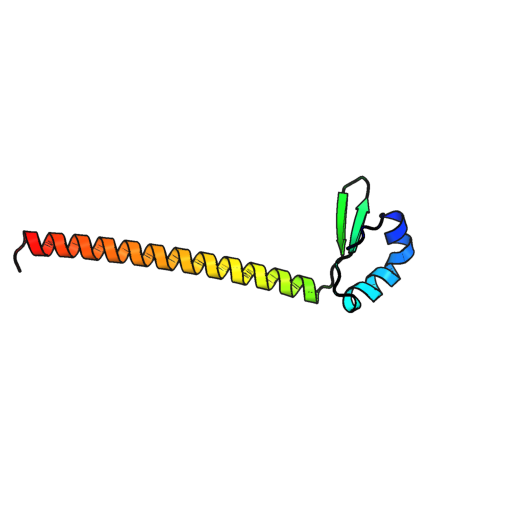22.936 55.566 1.00 58.91 86 MET A C 1
ATOM 703 O O . MET A 1 86 ? -18.399 23.267 56.526 1.00 58.91 86 MET A O 1
ATOM 707 N N . ILE A 1 87 ? -18.204 22.686 54.347 1.00 58.5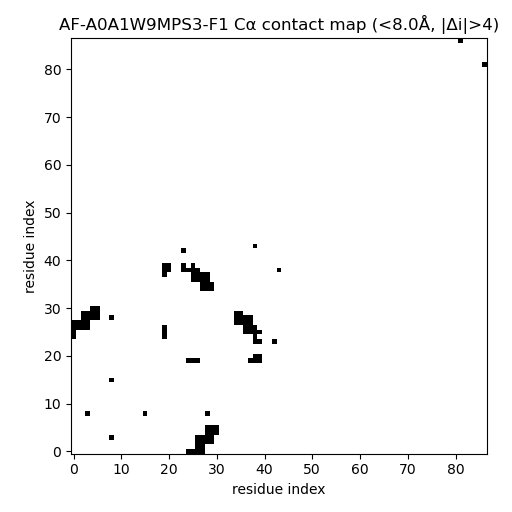9 87 ILE A N 1
ATOM 708 C CA . ILE A 1 87 ? -19.591 22.284 54.057 1.00 58.59 87 ILE A CA 1
ATOM 709 C C . ILE A 1 87 ? -19.555 20.828 53.594 1.00 58.59 87 ILE A C 1
ATOM 711 O O . ILE A 1 87 ? -18.681 20.512 52.746 1.00 58.59 87 ILE A O 1
#

Nearest PDB structures (foldseek):
  2a6q-assembly3_D  TM=9.025E-01  e=1.944E-03  Escherichia coli
  3cto-assembly1_C  TM=8.514E-01  e=1.693E-03  Mycobacterium tuberculosis
  3cto-assembly1_A  TM=7.703E-01  e=2.392E-03  Mycobacterium tuberculosis
  3oei-assembly2_E  TM=7.522E-01  e=8.303E-03  Mycobacterium tuberculosis
  3d55-assembly1_B  TM=7.142E-01  e=1.547E-02  Mycobacterium tuberculosis

pLDDT: mean 84.16, std 8.29, range [58.59, 94.31]

Secondary structure (DSSP, 8-state):
---EEHHHHHHHHHHHHHHHHHH--PEEEEETTEEEEE--HHHHHHHHHHHHHHHHHHHHHHHHHHHHHHHHHHHHHHHHHHHHHT-

Radius of gyration: 26.95 Å; Cα contacts (8 Å, |Δi|>4): 54; chains: 1; bounding box: 36×36×79 Å